Protein AF-A0A2G3AG98-F1 (afdb_monomer_lite)

InterPro domains:
  IPR032675 Leucine-rich repeat domain superfamily [G3DSA:3.80.10.10] (6-163)

Structure (mmCIF, N/CA/C/O backbone):
data_AF-A0A2G3AG98-F1
#
_entry.id   AF-A0A2G3AG98-F1
#
loop_
_atom_site.group_PDB
_atom_site.id
_atom_site.type_symbol
_atom_site.label_atom_id
_atom_site.label_alt_id
_atom_site.label_comp_id
_atom_site.label_asym_id
_atom_site.label_entity_id
_atom_site.label_seq_id
_atom_site.pdbx_PDB_ins_code
_atom_site.Cartn_x
_atom_site.Cartn_y
_atom_site.Cartn_z
_atom_site.occupancy
_atom_site.B_iso_or_equiv
_atom_site.auth_seq_id
_atom_site.auth_comp_id
_atom_site.auth_asym_id
_atom_site.auth_atom_id
_atom_site.pdbx_PDB_model_num
ATOM 1 N N . MET A 1 1 ? -3.856 -25.377 -18.780 1.00 29.83 1 MET A N 1
ATOM 2 C CA . MET A 1 1 ? -4.226 -26.352 -17.735 1.00 29.83 1 MET A CA 1
ATOM 3 C C . MET A 1 1 ? -4.795 -25.561 -16.568 1.00 29.83 1 MET A C 1
ATOM 5 O O . MET A 1 1 ? -4.097 -24.729 -16.005 1.00 29.83 1 MET A O 1
ATOM 9 N N . SER A 1 2 ? -6.103 -25.674 -16.370 1.00 38.97 2 SER A N 1
ATOM 10 C CA . SER A 1 2 ? -6.946 -24.799 -15.553 1.00 38.97 2 SER A CA 1
ATOM 11 C C . SER A 1 2 ? -6.927 -25.165 -14.071 1.00 38.97 2 SER A C 1
ATOM 13 O O . SER A 1 2 ? -7.150 -26.322 -13.735 1.00 38.97 2 SER A O 1
ATOM 15 N N . LEU A 1 3 ? -6.819 -24.158 -13.205 1.00 32.59 3 LEU A N 1
ATOM 16 C CA . LEU A 1 3 ? -7.554 -24.120 -11.941 1.00 32.59 3 LEU A CA 1
ATOM 17 C C . LEU A 1 3 ? -7.987 -22.675 -11.703 1.00 32.59 3 LEU A C 1
ATOM 19 O O . LEU A 1 3 ? -7.304 -21.858 -11.094 1.00 32.59 3 LEU A O 1
ATOM 23 N N . PHE A 1 4 ? -9.139 -22.373 -12.292 1.00 43.50 4 PHE A N 1
ATOM 24 C CA . PHE A 1 4 ? -9.958 -21.228 -11.951 1.00 43.50 4 PHE A CA 1
ATOM 25 C C . PHE A 1 4 ? -10.467 -21.465 -10.533 1.00 43.50 4 PHE A C 1
ATOM 27 O O . PHE A 1 4 ? -11.282 -22.362 -10.319 1.00 43.50 4 PHE A O 1
ATOM 34 N N . VAL A 1 5 ? -9.952 -20.723 -9.554 1.00 48.38 5 VAL A N 1
ATOM 35 C CA . VAL A 1 5 ? -10.459 -20.845 -8.188 1.00 48.38 5 VAL A CA 1
ATOM 36 C C . VAL A 1 5 ? -10.683 -19.519 -7.444 1.00 48.38 5 VAL A C 1
ATOM 38 O O . VAL A 1 5 ? -10.276 -19.399 -6.292 1.00 48.38 5 VAL A O 1
ATOM 41 N N . PRO A 1 6 ? -11.391 -18.525 -8.013 1.00 52.50 6 PRO A N 1
ATOM 42 C CA . PRO A 1 6 ? -11.944 -17.436 -7.204 1.00 52.50 6 PRO A CA 1
ATOM 43 C C . PRO A 1 6 ? -12.795 -17.905 -5.996 1.00 52.50 6 PRO A C 1
ATOM 45 O O . PRO A 1 6 ? -12.617 -17.343 -4.914 1.00 52.50 6 PRO A O 1
ATOM 48 N N . PRO A 1 7 ? -13.652 -18.954 -6.092 1.00 55.56 7 PRO A N 1
ATOM 49 C CA . PRO A 1 7 ? -14.553 -19.308 -4.992 1.00 55.56 7 PRO A CA 1
ATOM 50 C C . PRO A 1 7 ? -13.861 -19.879 -3.754 1.00 55.56 7 PRO A C 1
ATOM 52 O O . PRO A 1 7 ? -14.390 -19.750 -2.659 1.00 55.56 7 PRO A O 1
ATOM 55 N N . ILE A 1 8 ? -12.704 -20.540 -3.886 1.00 61.00 8 ILE A N 1
ATOM 56 C CA . ILE A 1 8 ? -12.062 -21.178 -2.722 1.00 61.00 8 ILE A CA 1
ATOM 57 C C . ILE A 1 8 ? -11.430 -20.130 -1.810 1.00 61.00 8 ILE A C 1
ATOM 59 O O . ILE A 1 8 ? -11.489 -20.304 -0.598 1.00 61.00 8 ILE A O 1
ATOM 63 N N . TYR A 1 9 ? -10.896 -19.029 -2.348 1.00 63.34 9 TYR A N 1
ATOM 64 C CA . TYR A 1 9 ? -10.283 -17.981 -1.525 1.00 63.34 9 TYR A CA 1
ATOM 65 C C . TYR A 1 9 ? -11.318 -17.122 -0.802 1.00 63.34 9 TYR A C 1
ATOM 67 O O . TYR A 1 9 ? -11.152 -16.875 0.391 1.00 63.34 9 TYR A O 1
ATOM 75 N N . SER A 1 10 ? -12.410 -16.737 -1.470 1.00 63.94 10 SER A N 1
ATOM 76 C CA . SER A 1 10 ? -13.523 -16.059 -0.791 1.00 63.94 10 SER A CA 1
ATOM 77 C C . SER A 1 10 ? -14.125 -16.949 0.302 1.00 63.94 10 SER A C 1
ATOM 79 O O . SER A 1 10 ? -14.395 -16.481 1.406 1.00 63.94 10 SER A O 1
ATOM 81 N N . ASN A 1 11 ? -14.226 -18.259 0.052 1.00 65.25 11 ASN A N 1
ATOM 82 C CA . ASN A 1 11 ? -14.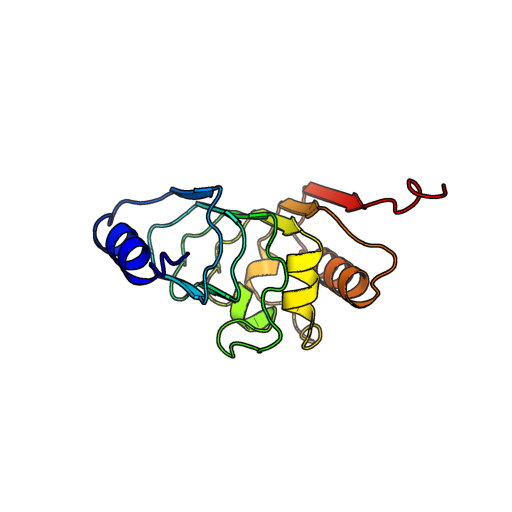661 -19.236 1.048 1.00 65.25 11 ASN A CA 1
ATOM 83 C C . ASN A 1 11 ? -13.665 -19.353 2.222 1.00 65.25 11 ASN A C 1
ATOM 85 O O . ASN A 1 11 ? -14.086 -19.422 3.372 1.00 65.25 11 ASN A O 1
ATOM 89 N N . LEU A 1 12 ? -12.354 -19.309 1.958 1.00 68.25 12 LEU A N 1
ATOM 90 C CA . LEU A 1 12 ? -11.294 -19.354 2.977 1.00 68.25 12 LEU A CA 1
ATOM 91 C C . LEU A 1 12 ? -11.349 -18.149 3.920 1.00 68.25 12 LEU A C 1
ATOM 93 O O . LEU A 1 12 ? -11.256 -18.322 5.133 1.00 68.25 12 LEU A O 1
ATOM 97 N N . ILE A 1 13 ? -11.542 -16.954 3.363 1.00 71.44 13 ILE A N 1
ATOM 98 C CA . ILE A 1 13 ? -11.690 -15.708 4.122 1.00 71.44 13 ILE A CA 1
ATOM 99 C C . ILE A 1 13 ? -12.995 -15.748 4.931 1.00 71.44 13 ILE A C 1
ATOM 101 O O . ILE A 1 13 ? -12.970 -15.615 6.151 1.00 71.44 13 ILE A O 1
ATOM 105 N N . SER A 1 14 ? -14.126 -16.054 4.284 1.00 71.19 14 SER A N 1
ATOM 106 C CA . SER A 1 14 ? -15.444 -16.061 4.942 1.00 71.19 14 SER A CA 1
ATOM 107 C C . SER A 1 14 ? -15.565 -17.06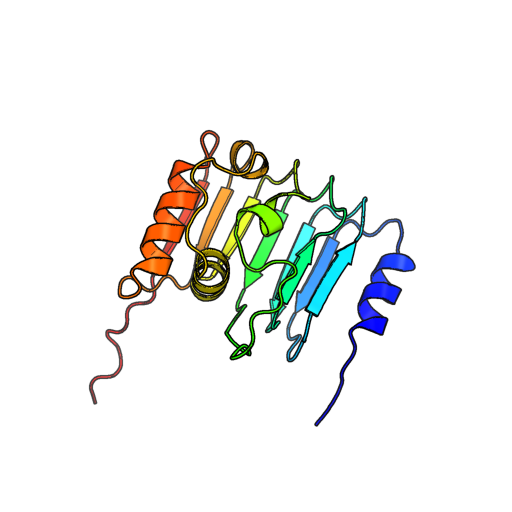6 6.097 1.00 71.19 14 SER A C 1
ATOM 109 O O . SER A 1 14 ? -16.304 -16.830 7.049 1.00 71.19 14 SER A O 1
ATOM 111 N N . LYS A 1 15 ? -14.824 -18.181 6.044 1.00 79.94 15 LYS A N 1
ATOM 112 C CA . LYS A 1 15 ? -14.812 -19.214 7.093 1.00 79.94 15 LYS A CA 1
ATOM 113 C C . LYS A 1 15 ? -13.790 -18.961 8.198 1.00 79.94 15 LYS A C 1
ATOM 115 O O . LYS A 1 15 ? -13.741 -19.730 9.156 1.00 79.94 15 LYS A O 1
ATOM 120 N N . SER A 1 16 ? -12.994 -17.902 8.083 1.00 85.12 16 SER A N 1
ATOM 121 C CA . SER A 1 16 ? -11.903 -17.592 9.006 1.00 85.12 16 SER A CA 1
ATOM 122 C C . SER A 1 16 ? -12.104 -16.205 9.628 1.00 85.12 16 SER A C 1
ATOM 124 O O . SER A 1 16 ? -11.299 -15.313 9.387 1.00 85.12 16 SER A O 1
ATOM 126 N N . PRO A 1 17 ? -13.137 -15.988 10.466 1.00 83.94 17 PRO A N 1
ATOM 127 C CA . PRO A 1 17 ? -13.499 -14.650 10.949 1.00 83.94 17 PRO A CA 1
ATOM 128 C C . PRO A 1 17 ? -12.424 -13.970 11.812 1.00 83.94 17 PRO A C 1
ATOM 130 O O . PRO A 1 17 ? -12.525 -12.780 12.077 1.00 83.94 17 PRO A O 1
ATOM 133 N N . LEU A 1 18 ? -11.401 -14.700 12.264 1.00 89.81 18 LEU A N 1
ATOM 134 C CA . LEU A 1 18 ? -10.278 -14.176 13.052 1.00 89.81 18 LEU A CA 1
ATOM 135 C C . LEU A 1 18 ? -9.003 -13.966 12.212 1.00 89.81 18 LEU A C 1
ATOM 137 O O . LEU A 1 18 ? -7.918 -13.782 12.766 1.00 89.81 18 LEU A O 1
ATOM 141 N N . LEU A 1 19 ? -9.092 -14.056 10.882 1.00 92.00 19 LEU A N 1
ATOM 142 C CA . LEU A 1 19 ? -7.934 -13.984 9.999 1.00 92.00 19 LEU A CA 1
ATOM 143 C C . LEU A 1 19 ? -7.361 -12.562 9.944 1.00 92.00 19 LEU A C 1
ATOM 145 O O . LEU A 1 19 ? -7.859 -11.685 9.252 1.00 92.00 19 LEU A O 1
ATOM 149 N N . GLU A 1 20 ? -6.239 -12.336 10.623 1.00 95.88 20 GLU A N 1
ATOM 150 C CA . GLU A 1 20 ? -5.571 -11.027 10.586 1.00 95.88 20 GLU A CA 1
ATOM 151 C C . GLU A 1 20 ? -4.497 -10.919 9.493 1.00 95.88 20 GLU A C 1
ATOM 153 O O . GLU A 1 20 ? -4.040 -9.819 9.168 1.00 95.88 20 GLU A O 1
ATOM 158 N N . ARG A 1 21 ? -4.034 -12.051 8.948 1.00 95.38 21 ARG A N 1
ATOM 159 C CA . ARG A 1 21 ? -2.907 -12.120 8.005 1.00 95.38 21 ARG A CA 1
ATOM 160 C C . ARG A 1 21 ? -3.204 -13.082 6.868 1.00 95.38 21 ARG A C 1
ATOM 162 O O . ARG A 1 21 ? -3.329 -14.278 7.103 1.00 95.38 21 ARG A O 1
ATOM 169 N N . LEU A 1 22 ? -3.194 -12.574 5.640 1.00 91.62 22 LEU A N 1
ATOM 170 C CA . LEU A 1 22 ? -3.327 -13.375 4.429 1.00 91.62 22 LEU A CA 1
ATOM 171 C C . LEU A 1 22 ? -2.085 -13.198 3.558 1.00 91.62 22 LEU A C 1
ATOM 173 O O . LEU A 1 22 ? -1.742 -12.084 3.163 1.00 91.62 22 LEU A O 1
ATOM 177 N N . ARG A 1 23 ? -1.416 -14.313 3.253 1.00 90.88 23 ARG A N 1
ATOM 178 C CA . ARG A 1 23 ? -0.290 -14.359 2.319 1.00 90.88 23 ARG A CA 1
ATOM 179 C C . ARG A 1 23 ? -0.591 -15.348 1.209 1.00 90.88 23 ARG A C 1
ATOM 181 O O . ARG A 1 23 ? -0.789 -16.530 1.472 1.00 90.88 23 ARG A O 1
ATOM 188 N N . LEU A 1 24 ? -0.577 -14.867 -0.022 1.00 86.50 24 LEU A N 1
ATOM 189 C CA . LEU A 1 24 ? -0.772 -15.662 -1.224 1.00 86.50 24 LEU A CA 1
ATOM 190 C C . LEU A 1 24 ? 0.545 -15.679 -1.993 1.00 86.50 24 LEU A C 1
ATOM 192 O O . LEU A 1 24 ? 0.999 -14.644 -2.475 1.00 86.50 24 LEU A O 1
ATOM 196 N N . ARG A 1 25 ? 1.192 -16.843 -2.073 1.00 86.19 25 ARG A N 1
ATOM 197 C CA . ARG A 1 25 ? 2.499 -17.008 -2.723 1.00 86.19 25 ARG A CA 1
ATOM 198 C C . ARG A 1 25 ? 2.433 -18.080 -3.798 1.00 86.19 25 ARG A C 1
ATOM 200 O O . ARG A 1 25 ? 1.809 -19.116 -3.597 1.00 86.19 25 ARG A O 1
ATOM 207 N N . GLY A 1 26 ? 3.079 -17.822 -4.934 1.00 76.56 26 GLY A N 1
ATOM 208 C CA . GLY A 1 26 ? 3.089 -18.743 -6.077 1.00 76.56 26 GLY A CA 1
ATOM 209 C C . GLY A 1 26 ? 1.735 -18.855 -6.781 1.00 76.56 26 GLY A C 1
ATOM 210 O O . GLY A 1 26 ? 1.545 -19.720 -7.633 1.00 76.56 26 GLY A O 1
ATOM 211 N N . CYS A 1 27 ? 0.784 -17.989 -6.438 1.00 73.69 27 CYS A N 1
ATOM 212 C CA . CYS A 1 27 ? -0.542 -18.015 -7.020 1.00 73.69 27 CYS A CA 1
ATOM 213 C C . CYS A 1 27 ? -0.516 -17.325 -8.393 1.00 73.69 27 CYS A C 1
ATOM 215 O O . CYS A 1 27 ? -0.116 -16.166 -8.518 1.00 73.69 27 CYS A O 1
ATOM 217 N N . THR A 1 28 ? -0.908 -18.041 -9.443 1.00 70.00 28 THR A N 1
ATOM 218 C CA . THR A 1 28 ? -0.891 -17.539 -10.824 1.00 70.00 28 THR A CA 1
ATOM 219 C C . THR A 1 28 ? -2.273 -17.672 -11.454 1.00 70.00 28 THR A C 1
ATOM 221 O O . THR A 1 28 ? -3.037 -18.559 -11.083 1.00 70.00 28 THR A O 1
ATOM 224 N N . ASN A 1 29 ? -2.576 -16.802 -12.424 1.00 67.31 29 ASN A N 1
ATOM 225 C CA . ASN A 1 29 ? -3.802 -16.825 -13.234 1.00 67.31 29 ASN A CA 1
ATOM 226 C C . ASN A 1 29 ? -5.099 -16.450 -12.495 1.00 67.31 29 ASN A C 1
ATOM 228 O O . ASN A 1 29 ? -6.153 -17.022 -12.767 1.00 67.31 29 ASN A O 1
ATOM 232 N N . PHE A 1 30 ? -5.053 -15.469 -11.589 1.00 66.50 30 PHE A N 1
ATOM 233 C CA . PHE A 1 30 ? -6.291 -14.881 -11.077 1.00 66.50 30 PHE A CA 1
ATOM 234 C C . PHE A 1 30 ? -6.903 -13.914 -12.083 1.00 66.50 30 PHE A C 1
ATOM 236 O O . PHE A 1 30 ? -6.225 -13.000 -12.555 1.00 66.50 30 PHE A O 1
ATOM 243 N N . ASP A 1 31 ? -8.199 -14.074 -12.348 1.00 68.88 31 ASP A N 1
ATOM 244 C CA . ASP A 1 31 ? -8.960 -13.084 -13.108 1.00 68.88 31 ASP A CA 1
ATOM 245 C C . ASP A 1 31 ? -9.330 -11.875 -12.250 1.00 68.88 31 ASP A C 1
ATOM 247 O O . ASP A 1 31 ? -9.198 -10.725 -12.660 1.00 68.88 31 ASP A O 1
ATOM 251 N N . THR A 1 32 ? -9.770 -12.104 -11.020 1.00 72.56 32 THR A N 1
ATOM 252 C CA . THR A 1 32 ? -10.017 -11.029 -10.065 1.00 72.56 32 THR A CA 1
ATOM 253 C C . THR A 1 32 ? -9.834 -11.575 -8.661 1.00 72.56 32 THR A C 1
ATOM 255 O O . THR A 1 32 ? -10.358 -12.639 -8.333 1.00 72.56 32 THR A O 1
ATOM 258 N N . LEU A 1 33 ? -9.068 -10.858 -7.843 1.00 77.69 33 LEU A N 1
ATOM 259 C CA . LEU A 1 33 ? -8.903 -11.134 -6.425 1.00 77.69 33 LEU A CA 1
ATOM 260 C C . LEU A 1 33 ? -9.638 -10.059 -5.628 1.00 77.69 33 LEU A C 1
ATOM 262 O O . LEU A 1 33 ? -9.200 -8.910 -5.578 1.00 77.69 33 LEU A O 1
ATOM 266 N N . GLU A 1 34 ? -10.754 -10.439 -5.017 1.00 80.38 34 GLU A N 1
ATOM 267 C CA . GLU A 1 34 ? -11.527 -9.558 -4.148 1.00 80.38 34 GLU A CA 1
ATOM 268 C C . GLU A 1 34 ? -11.262 -9.907 -2.685 1.00 80.38 34 GLU A C 1
ATOM 270 O O . GLU A 1 34 ? -11.405 -11.062 -2.283 1.00 80.38 34 GLU A O 1
ATOM 275 N N . ILE A 1 35 ? -10.870 -8.908 -1.896 1.00 83.25 35 ILE A N 1
ATOM 276 C CA . ILE A 1 35 ? -10.634 -9.041 -0.461 1.00 83.25 35 ILE A CA 1
ATOM 277 C C . ILE A 1 35 ? -11.729 -8.277 0.284 1.00 83.25 35 ILE A C 1
ATOM 279 O O . ILE A 1 35 ? -11.848 -7.055 0.158 1.00 83.25 35 ILE A O 1
ATOM 283 N N . ASP A 1 36 ? -12.520 -9.013 1.056 1.00 86.19 36 ASP A N 1
ATOM 284 C CA . ASP A 1 36 ? -13.626 -8.518 1.875 1.00 86.19 36 ASP A CA 1
ATOM 285 C C . ASP A 1 36 ? -13.501 -9.147 3.268 1.00 86.19 36 ASP A C 1
ATOM 287 O O . ASP A 1 36 ? -13.956 -10.265 3.504 1.00 86.19 36 ASP A O 1
ATOM 291 N N . ASP A 1 37 ? -12.747 -8.481 4.144 1.00 86.88 37 ASP A N 1
ATOM 292 C CA . ASP A 1 37 ? -12.438 -8.969 5.487 1.00 86.88 37 ASP A CA 1
ATOM 293 C C . ASP 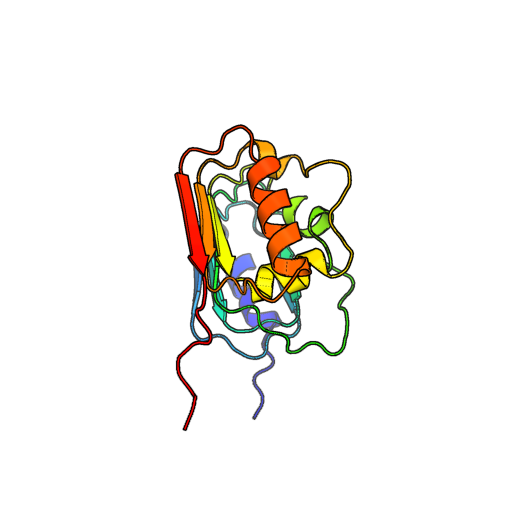A 1 37 ? -12.145 -7.790 6.420 1.00 86.88 37 ASP A C 1
ATOM 295 O O . ASP A 1 37 ? -11.134 -7.088 6.296 1.00 86.88 37 ASP A O 1
ATOM 299 N N . VAL A 1 38 ? -13.039 -7.594 7.388 1.00 89.81 38 VAL A N 1
ATOM 300 C CA . VAL A 1 38 ? -12.965 -6.487 8.345 1.00 89.81 38 VAL A CA 1
ATOM 301 C C . VAL A 1 38 ? -11.828 -6.617 9.355 1.00 89.81 38 VAL A C 1
ATOM 303 O O . VAL A 1 38 ? -11.396 -5.603 9.903 1.00 89.81 38 VAL A O 1
ATOM 306 N N . ASN A 1 39 ? -11.330 -7.831 9.592 1.00 92.69 39 ASN A N 1
ATOM 307 C CA . ASN A 1 39 ? -10.312 -8.131 10.596 1.00 92.69 39 ASN A CA 1
ATOM 308 C C . ASN A 1 39 ? -8.909 -8.249 9.995 1.00 92.69 39 ASN A C 1
ATOM 310 O O . ASN A 1 39 ? -7.919 -8.244 10.736 1.00 92.69 39 ASN A O 1
ATOM 314 N N . LEU A 1 40 ? -8.801 -8.298 8.665 1.00 93.94 40 LEU A N 1
ATOM 315 C CA . LEU A 1 40 ? -7.527 -8.414 7.976 1.00 93.94 40 LEU A CA 1
ATOM 316 C C . LEU A 1 40 ? -6.645 -7.182 8.218 1.00 93.94 40 LEU A C 1
ATOM 318 O O . LEU A 1 40 ? -6.989 -6.053 7.871 1.00 93.94 40 LEU A O 1
ATOM 322 N N . LYS A 1 41 ? -5.458 -7.415 8.783 1.00 96.88 41 LYS A N 1
ATOM 323 C CA . LYS A 1 41 ? -4.458 -6.384 9.103 1.00 96.88 41 LYS A CA 1
ATOM 324 C C . LYS A 1 41 ? -3.269 -6.394 8.150 1.00 96.88 41 LYS A C 1
ATOM 326 O O . LYS A 1 41 ? -2.630 -5.355 7.972 1.00 96.88 41 LYS A O 1
ATOM 331 N N . TYR A 1 42 ? -2.960 -7.543 7.549 1.00 97.19 42 TYR A N 1
ATOM 332 C CA . TYR A 1 42 ? -1.809 -7.712 6.665 1.00 97.19 42 TYR A CA 1
ATOM 333 C C . TYR A 1 42 ? -2.188 -8.538 5.441 1.00 97.19 42 TYR A C 1
ATOM 335 O O . TYR A 1 42 ? -2.658 -9.670 5.572 1.00 97.19 42 TYR A O 1
ATOM 343 N N . PHE A 1 43 ? -1.910 -7.990 4.264 1.00 93.75 43 PHE A N 1
ATOM 344 C CA . PHE A 1 43 ? -2.114 -8.664 2.994 1.00 93.75 43 PHE A CA 1
ATOM 345 C C . PHE A 1 43 ? -0.818 -8.703 2.186 1.00 93.75 43 PHE A C 1
ATOM 347 O O . PHE A 1 43 ? -0.151 -7.683 1.999 1.00 93.75 43 PHE A O 1
ATOM 354 N N . GLU A 1 44 ? -0.479 -9.887 1.688 1.00 92.56 44 GLU A N 1
ATOM 355 C CA . GLU A 1 44 ? 0.671 -10.113 0.822 1.00 92.56 44 GLU A CA 1
ATOM 356 C C . GLU A 1 44 ? 0.257 -10.959 -0.380 1.00 92.56 44 GLU A C 1
ATOM 358 O O . GLU A 1 44 ? -0.288 -12.054 -0.223 1.00 92.56 44 GLU A O 1
ATOM 363 N N . LEU A 1 45 ? 0.577 -10.475 -1.577 1.00 87.62 45 LEU A N 1
ATOM 364 C CA . LEU A 1 45 ? 0.465 -11.226 -2.816 1.00 87.62 45 LEU A CA 1
ATOM 365 C C . LEU A 1 45 ? 1.828 -11.277 -3.509 1.00 87.62 45 LEU A C 1
ATOM 367 O O . LEU A 1 45 ? 2.361 -10.254 -3.928 1.00 87.62 45 LEU A O 1
ATOM 371 N N . HIS A 1 46 ? 2.356 -12.489 -3.657 1.00 85.44 46 HIS A N 1
ATOM 372 C CA . HIS A 1 46 ? 3.421 -12.843 -4.592 1.00 85.44 46 HIS A CA 1
ATOM 373 C C . HIS A 1 46 ? 2.809 -13.715 -5.685 1.00 85.44 46 HIS A C 1
ATOM 375 O O . HIS A 1 46 ? 2.704 -14.940 -5.539 1.00 85.44 46 HIS A O 1
ATOM 381 N N . GLY A 1 47 ? 2.367 -13.089 -6.767 1.00 79.50 47 GLY A N 1
ATOM 382 C CA . GLY A 1 47 ? 1.601 -13.787 -7.786 1.00 79.50 47 GLY A CA 1
ATOM 383 C C . GLY A 1 47 ? 1.020 -12.859 -8.837 1.00 79.50 47 GLY A C 1
ATOM 384 O O . GLY A 1 47 ? 1.051 -11.643 -8.685 1.00 79.50 47 GLY A O 1
ATOM 385 N N . LYS A 1 48 ? 0.458 -13.451 -9.895 1.00 73.44 48 LYS A N 1
ATOM 386 C CA . LYS A 1 48 ? -0.148 -12.711 -11.009 1.00 73.44 48 LYS A CA 1
ATOM 387 C C . LYS A 1 48 ? -1.666 -12.705 -10.879 1.00 73.44 48 LYS A C 1
ATOM 389 O O . LYS A 1 48 ? -2.289 -13.769 -10.886 1.00 73.44 48 LYS A O 1
ATOM 394 N N . SER A 1 49 ? -2.241 -11.508 -10.825 1.00 71.94 49 SER A N 1
ATOM 395 C CA . SER A 1 49 ? -3.679 -11.281 -10.950 1.00 71.94 49 SER A CA 1
ATOM 396 C C . SER A 1 49 ? -3.947 -10.254 -12.035 1.00 71.94 49 SER A C 1
ATOM 398 O O . SER A 1 49 ? -3.199 -9.287 -12.165 1.00 71.94 49 SER A O 1
ATOM 400 N N . LYS A 1 50 ? -5.026 -10.456 -12.785 1.00 70.56 50 LYS A N 1
ATOM 401 C CA . LYS A 1 50 ? -5.577 -9.466 -13.704 1.00 70.56 50 LYS A CA 1
ATOM 402 C C . LYS A 1 50 ? -6.062 -8.238 -12.920 1.00 70.56 50 LYS A C 1
ATOM 404 O O . LYS A 1 50 ? -5.643 -7.128 -13.215 1.00 70.56 50 LYS A O 1
ATOM 409 N N . SER A 1 51 ? -6.859 -8.417 -11.865 1.00 72.12 51 SER A N 1
ATOM 410 C CA . SER A 1 51 ? -7.261 -7.310 -10.983 1.00 72.12 51 SER A CA 1
ATOM 411 C C . SER A 1 51 ? -7.273 -7.691 -9.506 1.00 72.12 51 SER A C 1
ATOM 413 O O . SER A 1 51 ? -7.472 -8.851 -9.145 1.00 72.12 51 SER A O 1
ATOM 415 N N . ILE A 1 52 ? -7.065 -6.702 -8.638 1.00 77.94 52 ILE A N 1
ATOM 416 C CA . ILE A 1 52 ? -7.140 -6.841 -7.179 1.00 77.94 52 ILE A CA 1
ATOM 417 C C . ILE A 1 52 ? -8.026 -5.717 -6.658 1.00 77.94 52 ILE A C 1
ATOM 419 O O . ILE A 1 52 ? -7.806 -4.565 -7.028 1.00 77.94 52 ILE A O 1
ATOM 423 N N . SER A 1 53 ? -9.000 -6.037 -5.812 1.00 77.75 53 SER A N 1
ATOM 424 C CA . SER A 1 53 ? -9.860 -5.046 -5.166 1.00 77.75 53 SER A CA 1
ATOM 425 C C . SER A 1 53 ? -10.060 -5.354 -3.693 1.00 77.75 53 SER A C 1
ATOM 427 O O . SER A 1 53 ? -10.366 -6.488 -3.328 1.00 77.75 53 SER A O 1
ATOM 429 N N . PHE A 1 54 ? -9.968 -4.324 -2.864 1.00 84.50 54 PHE A N 1
ATOM 430 C CA . PHE A 1 54 ? -10.336 -4.375 -1.454 1.00 84.50 54 PHE A CA 1
ATOM 431 C C . PHE A 1 54 ? -11.737 -3.779 -1.326 1.00 84.50 54 PHE A C 1
ATOM 433 O O . PHE A 1 54 ? -11.939 -2.668 -1.798 1.00 84.50 54 PHE A O 1
ATOM 440 N N . LYS A 1 55 ? -12.708 -4.511 -0.768 1.00 82.50 55 LYS A N 1
ATOM 441 C CA . LYS A 1 55 ? -14.113 -4.065 -0.655 1.00 82.50 55 LYS A CA 1
ATOM 442 C C . LYS A 1 55 ? -14.470 -3.545 0.730 1.00 82.50 55 LYS A C 1
ATOM 444 O O . LYS A 1 55 ? -15.254 -2.614 0.849 1.00 82.50 55 LYS A O 1
ATOM 449 N N . ASN A 1 56 ? -13.912 -4.145 1.775 1.00 84.44 56 ASN A N 1
ATOM 450 C CA . ASN A 1 56 ? -14.161 -3.743 3.154 1.00 84.44 56 ASN A CA 1
ATOM 451 C C . ASN A 1 56 ? -13.013 -4.237 4.033 1.00 84.44 56 ASN A C 1
ATOM 453 O O . ASN A 1 56 ? -13.064 -5.320 4.607 1.00 84.44 56 ASN A O 1
ATOM 457 N N . THR A 1 57 ? -11.938 -3.456 4.089 1.00 91.00 57 THR A N 1
ATOM 458 C CA . THR A 1 57 ? -10.728 -3.813 4.840 1.00 91.00 57 THR A CA 1
ATOM 459 C C . THR A 1 57 ? -10.269 -2.659 5.739 1.00 91.00 57 THR A C 1
ATOM 461 O O . THR A 1 57 ? -9.139 -2.177 5.616 1.00 91.00 57 THR A O 1
ATOM 464 N N . PRO A 1 58 ? -11.132 -2.165 6.649 1.00 92.88 58 PRO A N 1
ATOM 465 C CA . PRO A 1 58 ? -10.851 -0.991 7.472 1.00 92.88 58 PRO A CA 1
ATOM 466 C C . PRO A 1 58 ? -9.628 -1.163 8.377 1.00 92.88 58 PRO A C 1
ATOM 468 O O . PRO A 1 58 ? -8.987 -0.171 8.719 1.00 92.88 58 PRO A O 1
ATOM 471 N N . MET A 1 59 ? -9.289 -2.399 8.757 1.00 95.19 59 MET A N 1
ATOM 472 C CA . MET A 1 59 ? -8.165 -2.720 9.642 1.00 95.19 59 MET A CA 1
ATOM 473 C C . MET A 1 59 ? -6.849 -2.990 8.904 1.00 95.19 59 MET A C 1
ATOM 475 O O . MET A 1 59 ? -5.839 -3.253 9.561 1.00 95.19 59 MET A O 1
ATOM 479 N N . LEU A 1 60 ? -6.826 -2.909 7.570 1.00 96.00 60 LEU A N 1
ATOM 480 C CA . LEU A 1 60 ? -5.660 -3.275 6.773 1.00 96.00 60 LEU A CA 1
ATOM 481 C C . LEU A 1 60 ? -4.549 -2.233 6.928 1.00 96.00 60 LEU A C 1
ATOM 483 O O . LEU A 1 60 ? -4.670 -1.094 6.484 1.00 96.00 60 LEU A O 1
ATOM 487 N N . LYS A 1 61 ? -3.459 -2.639 7.589 1.00 97.88 61 LYS A N 1
ATOM 488 C CA . LYS A 1 61 ? -2.314 -1.780 7.930 1.00 97.88 61 LYS A CA 1
ATOM 489 C C . LYS A 1 61 ? -1.154 -1.933 6.963 1.00 97.88 61 LYS A C 1
ATOM 491 O O . LYS A 1 61 ? -0.390 -0.987 6.782 1.00 97.88 61 LYS A O 1
ATOM 496 N N . LYS A 1 62 ? -1.004 -3.117 6.368 1.00 97.94 62 LYS A N 1
ATOM 497 C CA . LYS A 1 62 ? 0.104 -3.437 5.471 1.00 97.94 62 LYS A CA 1
ATOM 498 C C . LYS A 1 62 ? -0.382 -4.146 4.223 1.00 97.94 62 LYS A C 1
ATOM 500 O O . LYS A 1 62 ? -1.042 -5.182 4.318 1.00 97.94 62 LYS A O 1
ATOM 505 N N . VAL A 1 63 ? 0.031 -3.618 3.077 1.00 95.31 63 VAL A N 1
ATOM 506 C CA . VAL A 1 63 ? -0.188 -4.220 1.764 1.00 95.31 63 VAL A CA 1
ATOM 507 C C . VAL A 1 63 ? 1.150 -4.434 1.080 1.00 95.31 63 VAL A C 1
ATOM 509 O O . VAL A 1 63 ? 2.003 -3.548 1.036 1.00 95.31 63 VAL A O 1
ATOM 512 N N . THR A 1 64 ? 1.350 -5.637 0.560 1.00 94.19 64 THR A N 1
ATOM 513 C CA . THR A 1 64 ? 2.568 -6.025 -0.143 1.00 94.19 64 THR A CA 1
ATOM 514 C C . THR A 1 64 ? 2.204 -6.739 -1.441 1.00 94.19 64 THR A C 1
ATOM 516 O O . THR A 1 64 ? 1.574 -7.793 -1.414 1.00 94.19 64 THR A O 1
ATOM 519 N N . LEU A 1 65 ? 2.573 -6.147 -2.577 1.00 89.50 65 LEU A N 1
ATOM 520 C CA . LEU A 1 65 ? 2.207 -6.598 -3.920 1.00 89.50 65 LEU A CA 1
ATOM 521 C C . LEU A 1 65 ? 3.458 -6.815 -4.775 1.00 89.50 65 LEU A C 1
ATOM 523 O O . LEU A 1 65 ? 3.963 -5.886 -5.408 1.00 89.50 65 LEU A O 1
ATOM 527 N N . TYR A 1 66 ? 3.925 -8.057 -4.845 1.00 78.56 66 TYR A N 1
ATOM 528 C CA . TYR A 1 66 ? 5.028 -8.449 -5.712 1.00 78.56 66 TYR A CA 1
ATOM 529 C C . TYR A 1 66 ? 4.506 -9.181 -6.953 1.00 78.56 66 TYR A C 1
ATOM 531 O O . TYR A 1 66 ? 3.897 -10.248 -6.870 1.00 78.56 66 TYR A O 1
ATOM 539 N N . SER A 1 67 ? 4.821 -8.616 -8.123 1.00 64.75 67 SER A N 1
ATOM 540 C CA . SER A 1 67 ? 4.534 -9.176 -9.452 1.00 64.75 67 SER A CA 1
ATOM 541 C C . SER A 1 67 ? 3.063 -9.164 -9.904 1.00 64.75 67 SER A C 1
ATOM 543 O O . SER A 1 67 ? 2.578 -10.130 -10.494 1.00 64.75 67 SER A O 1
ATOM 545 N N . VAL A 1 68 ? 2.370 -8.029 -9.758 1.00 59.00 68 VAL A N 1
ATOM 546 C CA . VAL A 1 68 ? 1.129 -7.777 -10.516 1.00 59.00 68 VAL A CA 1
ATOM 547 C C . VAL A 1 68 ? 1.518 -7.397 -11.952 1.00 59.00 68 VAL A C 1
ATOM 549 O O . VAL A 1 68 ? 1.667 -6.232 -12.294 1.00 59.00 68 VAL A O 1
ATOM 552 N N . GLY A 1 69 ? 1.822 -8.400 -12.777 1.00 52.03 69 GLY A N 1
ATOM 553 C CA . GLY A 1 69 ? 2.130 -8.219 -14.201 1.00 52.03 69 GLY A CA 1
ATOM 554 C C . GLY A 1 69 ? 0.872 -8.255 -15.077 1.00 52.03 69 GLY A C 1
ATOM 555 O O . GLY A 1 69 ? -0.132 -8.847 -14.672 1.00 52.03 69 GLY A O 1
ATOM 556 N N . PRO A 1 70 ? 0.911 -7.688 -16.297 1.00 45.59 70 PRO A N 1
ATOM 557 C CA . PRO A 1 70 ? -0.247 -7.648 -17.171 1.00 45.59 70 PRO A CA 1
ATOM 558 C C . PRO A 1 70 ? -0.546 -9.065 -17.670 1.00 45.59 70 PRO A C 1
ATOM 560 O O . PRO A 1 70 ? 0.138 -9.603 -18.533 1.00 45.59 70 PRO A O 1
ATOM 563 N N . LEU A 1 71 ? -1.605 -9.670 -17.145 1.00 46.78 71 LEU A N 1
ATOM 564 C CA . LEU A 1 71 ? -2.401 -10.635 -17.911 1.00 46.78 71 LEU A CA 1
ATOM 565 C C . LEU A 1 71 ? -3.556 -9.926 -18.640 1.00 46.78 71 LEU A C 1
ATOM 567 O O . LEU A 1 71 ? -4.510 -10.573 -19.064 1.00 46.78 71 LEU A O 1
ATOM 571 N N . LEU A 1 72 ? -3.492 -8.595 -18.766 1.00 42.44 72 LEU A N 1
ATOM 572 C CA . LEU A 1 72 ? -4.607 -7.769 -19.200 1.00 42.44 72 LEU A CA 1
ATOM 573 C C . LEU A 1 72 ? -4.334 -6.994 -20.482 1.00 42.44 72 LEU A C 1
ATOM 575 O O . LEU A 1 72 ? -3.812 -5.881 -20.470 1.00 42.44 72 LEU A O 1
ATOM 579 N N . THR A 1 73 ? -4.839 -7.556 -21.572 1.00 44.62 73 THR A N 1
ATOM 580 C CA . THR A 1 73 ? -5.417 -6.800 -22.684 1.00 44.62 73 THR A CA 1
ATOM 581 C C . THR A 1 73 ? -6.791 -6.207 -22.342 1.00 44.62 73 THR A C 1
ATOM 583 O O . THR A 1 73 ? -7.302 -5.435 -23.145 1.00 44.62 73 THR A O 1
ATOM 586 N N . ASP A 1 74 ? -7.373 -6.492 -21.165 1.00 42.34 74 ASP A N 1
ATOM 587 C CA . ASP A 1 74 ? -8.763 -6.117 -20.863 1.00 42.34 74 ASP A CA 1
ATOM 588 C C . ASP A 1 74 ? -8.921 -5.388 -19.506 1.00 42.34 74 ASP A C 1
ATOM 590 O O . ASP A 1 74 ? -8.621 -5.950 -18.451 1.00 42.34 74 ASP A O 1
ATOM 594 N N . PRO A 1 75 ? -9.331 -4.110 -19.469 1.00 44.75 75 PRO A N 1
ATOM 595 C CA . PRO A 1 75 ? -9.474 -3.369 -18.222 1.00 44.75 75 PRO A CA 1
ATOM 596 C C . PRO A 1 75 ? -10.697 -3.853 -17.429 1.00 44.75 75 PRO A C 1
ATOM 598 O O . PRO A 1 75 ? -11.820 -3.421 -17.676 1.00 44.75 75 PRO A O 1
ATOM 601 N N . SER A 1 76 ? -10.479 -4.674 -16.400 1.00 45.69 76 SER A N 1
ATOM 602 C CA . SER A 1 76 ? -11.501 -4.893 -15.368 1.00 45.69 76 SER A CA 1
ATOM 603 C C . SER A 1 76 ? -11.841 -3.551 -14.675 1.00 45.69 76 SER A C 1
ATOM 605 O O . SER A 1 76 ? -10.937 -2.866 -14.182 1.00 45.69 76 SER A O 1
ATOM 607 N N . PRO A 1 77 ? -13.122 -3.132 -14.616 1.00 48.62 77 PRO A N 1
ATOM 608 C CA . PRO A 1 77 ? -13.538 -1.792 -14.171 1.00 48.62 77 PRO A CA 1
ATOM 609 C C . PRO A 1 77 ? -13.474 -1.555 -12.648 1.00 48.62 77 PRO A C 1
ATOM 611 O O . PRO A 1 77 ? -13.728 -0.436 -12.178 1.00 48.62 77 PRO A O 1
ATOM 614 N N . VAL A 1 78 ? -13.154 -2.585 -11.857 1.00 48.19 78 VAL A N 1
ATOM 615 C CA . VAL A 1 78 ? -13.435 -2.602 -10.410 1.00 48.19 78 VAL A CA 1
ATOM 616 C C . VAL A 1 78 ? -12.327 -1.944 -9.567 1.00 48.19 78 VAL A C 1
ATOM 618 O O . VAL A 1 78 ? -12.648 -1.246 -8.613 1.00 48.19 78 VAL A O 1
ATOM 621 N N . CYS A 1 79 ? -11.052 -2.009 -9.976 1.00 53.22 79 CYS A N 1
ATOM 622 C CA . CYS A 1 79 ? -9.918 -1.336 -9.303 1.00 53.22 79 CYS A CA 1
ATOM 623 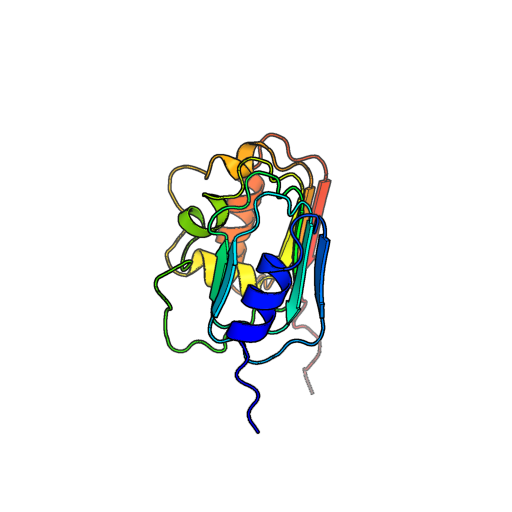C C . CYS A 1 79 ? -8.855 -0.856 -10.306 1.00 53.22 79 CYS A C 1
ATOM 625 O O . CYS A 1 79 ? -7.667 -1.136 -10.184 1.00 53.22 79 CYS A O 1
ATOM 627 N N . SER A 1 80 ? -9.293 -0.155 -11.350 1.00 64.00 80 SER A N 1
ATOM 628 C CA . SER A 1 80 ? -8.420 0.293 -12.441 1.00 64.00 80 SER A CA 1
ATOM 629 C C . SER A 1 80 ? -7.721 1.639 -12.187 1.00 64.00 80 SER A C 1
ATOM 631 O O . SER A 1 80 ? -7.286 2.266 -13.149 1.00 64.00 80 SER A O 1
ATOM 633 N N . ASN A 1 81 ? -7.738 2.169 -10.957 1.00 76.50 81 ASN A N 1
ATOM 634 C CA . ASN A 1 81 ? -7.061 3.422 -10.610 1.00 76.50 81 ASN A CA 1
ATOM 635 C C . ASN A 1 81 ? -6.728 3.518 -9.111 1.00 76.50 81 ASN A C 1
ATOM 637 O O . ASN A 1 81 ? -7.296 2.802 -8.281 1.00 76.50 81 ASN A O 1
ATOM 641 N N . LEU A 1 82 ? -5.831 4.448 -8.780 1.00 84.56 82 LEU A N 1
ATOM 642 C CA . LEU A 1 82 ? -5.368 4.719 -7.417 1.00 84.56 82 LEU A CA 1
ATOM 643 C C . LEU A 1 82 ? -6.513 5.034 -6.439 1.00 84.56 82 LEU A C 1
ATOM 645 O O . LEU A 1 82 ? -6.529 4.495 -5.335 1.00 84.56 82 LEU A O 1
ATOM 649 N N . THR A 1 83 ? -7.495 5.855 -6.828 1.00 85.56 83 THR A N 1
ATOM 650 C CA . THR A 1 83 ? -8.599 6.251 -5.934 1.00 85.56 83 THR A CA 1
ATOM 651 C C . THR A 1 83 ? -9.385 5.045 -5.433 1.00 85.56 83 THR A C 1
ATOM 653 O O . THR A 1 83 ? -9.547 4.883 -4.226 1.00 85.56 83 THR A O 1
ATOM 656 N N . LYS A 1 84 ? -9.835 4.171 -6.343 1.00 82.75 84 LYS A N 1
ATOM 657 C CA . LYS A 1 84 ? -10.592 2.966 -5.974 1.00 82.75 84 LYS A CA 1
ATOM 658 C C . LYS A 1 84 ? -9.745 1.993 -5.166 1.00 82.75 84 LYS A C 1
ATOM 660 O O . LYS A 1 84 ? -10.254 1.383 -4.235 1.00 82.75 84 LYS A O 1
ATOM 665 N N . PHE A 1 85 ? -8.465 1.858 -5.517 1.00 86.06 85 PHE A N 1
ATOM 666 C CA . PHE A 1 85 ? -7.549 0.979 -4.801 1.00 86.06 85 PHE A CA 1
ATOM 667 C C . PHE A 1 85 ? -7.436 1.380 -3.326 1.00 86.06 85 PHE A C 1
ATOM 669 O O . PHE A 1 85 ? -7.614 0.533 -2.464 1.00 86.06 85 PHE A O 1
ATOM 676 N N . PHE A 1 86 ? -7.227 2.662 -3.019 1.00 88.94 86 PHE A N 1
ATOM 677 C CA . PHE A 1 86 ? -7.012 3.131 -1.644 1.00 88.94 86 PHE A CA 1
ATOM 678 C C . PHE A 1 86 ? -8.286 3.375 -0.819 1.00 88.94 86 PHE A C 1
ATOM 680 O O . PHE A 1 86 ? -8.192 3.504 0.402 1.00 88.94 86 PHE A O 1
ATOM 687 N N . TYR A 1 87 ? -9.464 3.438 -1.447 1.00 85.81 87 TYR A N 1
ATOM 688 C CA . TYR A 1 87 ? -10.713 3.856 -0.795 1.00 85.81 87 TYR A CA 1
ATOM 689 C C . TYR A 1 87 ? -11.078 3.025 0.450 1.00 85.81 87 TYR A C 1
ATOM 691 O O . TYR A 1 87 ? -11.501 3.578 1.461 1.00 85.81 87 TYR A O 1
ATOM 699 N N . TYR A 1 88 ? -10.858 1.708 0.416 1.00 83.44 88 TYR A N 1
ATOM 700 C CA . TYR A 1 88 ? -11.311 0.781 1.463 1.00 83.44 88 TYR A CA 1
ATOM 701 C C . TYR A 1 88 ? -10.242 0.425 2.513 1.00 83.44 88 TYR A C 1
ATOM 703 O O . TYR A 1 88 ? -10.400 -0.548 3.253 1.00 83.44 88 TYR A O 1
ATOM 711 N N . MET A 1 89 ? -9.151 1.197 2.591 1.00 90.62 89 MET A N 1
ATOM 712 C CA . MET A 1 89 ? -8.017 0.948 3.498 1.00 90.62 89 MET A CA 1
ATOM 713 C C . MET A 1 89 ? -7.612 2.200 4.304 1.00 90.62 89 MET A C 1
ATOM 715 O O . MET A 1 89 ? -6.465 2.644 4.229 1.00 90.62 89 MET A O 1
ATOM 719 N N . PRO A 1 90 ? -8.517 2.796 5.102 1.00 91.12 90 PRO A N 1
ATOM 720 C CA . PRO A 1 90 ? -8.230 4.026 5.852 1.00 91.12 90 PRO A CA 1
ATOM 721 C C . PRO A 1 90 ? -7.067 3.893 6.854 1.00 91.12 90 PRO A C 1
ATOM 723 O O . PRO A 1 90 ? -6.413 4.888 7.175 1.00 91.12 90 PRO A O 1
ATOM 726 N N . SER A 1 91 ? -6.787 2.674 7.327 1.00 95.06 91 SER A N 1
ATOM 727 C CA . SER A 1 91 ? -5.745 2.376 8.322 1.00 95.06 91 SER A CA 1
ATOM 728 C C . SER A 1 91 ? -4.386 2.001 7.720 1.00 95.06 91 SER A C 1
ATOM 730 O O . SER A 1 91 ? -3.523 1.513 8.453 1.00 95.06 91 SER A O 1
ATOM 732 N N . LEU A 1 92 ? -4.184 2.186 6.411 1.00 96.88 92 LEU A N 1
ATOM 733 C CA . LEU A 1 92 ? -2.952 1.778 5.738 1.00 96.88 92 LEU A CA 1
ATOM 734 C C . LEU A 1 92 ? -1.739 2.567 6.262 1.00 96.88 92 LEU A C 1
ATOM 736 O O . LEU A 1 92 ? -1.731 3.796 6.264 1.00 96.88 92 LEU A O 1
ATOM 740 N N . LEU A 1 93 ? -0.703 1.845 6.695 1.00 98.38 93 LEU A N 1
ATOM 741 C CA . LEU A 1 93 ? 0.546 2.399 7.234 1.00 98.38 93 LEU A CA 1
ATOM 742 C C . LEU A 1 93 ? 1.763 2.024 6.385 1.00 98.38 93 LEU A C 1
ATOM 744 O O . LEU A 1 93 ? 2.729 2.786 6.322 1.00 98.38 93 LEU A O 1
ATOM 748 N N . GLU A 1 94 ? 1.732 0.849 5.758 1.00 98.56 94 GLU A N 1
ATOM 749 C CA . GLU A 1 94 ? 2.845 0.300 4.989 1.00 98.56 94 GLU A CA 1
ATOM 750 C C . GLU A 1 94 ? 2.368 -0.187 3.621 1.00 98.56 94 GLU A C 1
ATOM 752 O O . GLU A 1 94 ? 1.483 -1.043 3.526 1.00 98.56 94 GLU A O 1
ATOM 757 N N . LEU A 1 95 ? 3.000 0.320 2.565 1.00 97.12 95 LEU A N 1
ATOM 758 C CA . LEU A 1 95 ? 2.771 -0.121 1.196 1.00 97.12 95 LEU A CA 1
ATOM 759 C C . LEU A 1 95 ? 4.087 -0.583 0.576 1.00 97.12 95 LEU A C 1
ATOM 761 O O . LEU A 1 95 ? 5.054 0.172 0.514 1.00 97.12 95 LEU A O 1
ATOM 765 N N . SER A 1 96 ? 4.105 -1.812 0.071 1.00 96.44 96 SER A N 1
ATOM 766 C CA . SER A 1 96 ? 5.173 -2.308 -0.793 1.00 96.44 96 SER A CA 1
ATOM 767 C C . SER A 1 96 ? 4.580 -2.787 -2.110 1.00 96.44 96 SER A C 1
ATOM 769 O O . SER A 1 96 ? 3.630 -3.571 -2.111 1.00 96.44 96 SER A O 1
ATOM 771 N N . GLN A 1 97 ? 5.103 -2.299 -3.231 1.00 91.94 97 GLN A N 1
ATOM 772 C CA . GLN A 1 97 ? 4.654 -2.718 -4.555 1.00 91.94 97 GLN A CA 1
ATOM 773 C C . GLN A 1 97 ? 5.765 -2.666 -5.607 1.00 91.94 97 GLN A C 1
ATOM 775 O O . GLN A 1 97 ? 6.789 -2.008 -5.426 1.00 91.94 97 GLN A O 1
ATOM 780 N N . GLY A 1 98 ? 5.553 -3.379 -6.713 1.00 89.06 98 GLY A N 1
ATOM 781 C CA . GLY A 1 98 ? 6.421 -3.344 -7.889 1.00 89.06 98 GLY A CA 1
ATOM 782 C C . GLY A 1 98 ? 6.026 -2.278 -8.918 1.00 89.06 98 GLY A C 1
ATOM 783 O O . GLY A 1 98 ? 4.872 -1.850 -8.964 1.00 89.06 98 GLY A O 1
ATOM 784 N N . GLY A 1 99 ? 6.957 -1.918 -9.804 1.00 88.06 99 GLY A N 1
ATOM 785 C CA . GLY A 1 99 ? 6.719 -0.979 -10.905 1.00 88.06 99 GLY A CA 1
ATOM 786 C C . GLY A 1 99 ? 5.573 -1.386 -11.841 1.00 88.06 99 GLY A C 1
ATOM 787 O O . GLY A 1 99 ? 4.809 -0.527 -12.262 1.00 88.06 99 GLY A O 1
ATOM 788 N N . SER A 1 100 ? 5.381 -2.683 -12.097 1.00 83.56 100 SER A N 1
ATOM 789 C CA . SER A 1 100 ? 4.265 -3.191 -12.913 1.00 83.56 100 SER A CA 1
ATOM 790 C C . SER A 1 100 ? 2.895 -3.010 -12.253 1.00 83.56 100 SER A C 1
ATOM 792 O O . SER A 1 100 ? 1.926 -2.649 -12.921 1.00 83.56 100 SER A O 1
ATOM 794 N N . THR A 1 101 ? 2.811 -3.190 -10.930 1.00 84.81 101 THR A N 1
ATOM 795 C CA . THR A 1 101 ? 1.603 -2.862 -10.159 1.00 84.81 101 THR A CA 1
ATOM 796 C C . THR A 1 101 ? 1.285 -1.376 -10.285 1.00 84.81 101 THR A C 1
ATOM 798 O O . THR A 1 101 ? 0.132 -0.997 -10.486 1.00 84.81 101 THR A O 1
ATOM 801 N N . LEU A 1 102 ? 2.314 -0.536 -10.182 1.00 88.00 102 LEU A N 1
ATOM 802 C CA . LEU A 1 102 ? 2.154 0.905 -10.243 1.00 88.00 102 LEU A CA 1
ATOM 803 C C . LEU A 1 102 ? 1.695 1.371 -11.625 1.00 88.00 102 LEU A C 1
ATOM 805 O O . LEU A 1 102 ? 0.725 2.113 -11.696 1.00 88.00 102 LEU A O 1
ATOM 809 N N . GLU A 1 103 ? 2.326 0.877 -12.692 1.00 86.06 103 GLU A N 1
ATOM 810 C CA . GLU A 1 103 ? 1.918 1.101 -14.087 1.00 86.06 103 GLU A CA 1
ATOM 811 C C . GLU A 1 103 ? 0.436 0.770 -14.297 1.00 86.06 103 GLU A C 1
ATOM 813 O O . GLU A 1 103 ? -0.330 1.563 -14.840 1.00 86.06 103 GLU A O 1
ATOM 818 N N . TYR A 1 104 ? -0.011 -0.381 -13.788 1.00 80.75 104 TYR A N 1
ATOM 819 C CA . TYR A 1 104 ? -1.417 -0.766 -13.862 1.00 80.75 104 TYR A CA 1
ATOM 820 C C . TYR A 1 104 ? -2.340 0.226 -13.132 1.00 80.75 104 TYR A C 1
ATOM 822 O O . TYR A 1 104 ? -3.384 0.609 -13.666 1.00 80.75 104 TYR A O 1
ATOM 830 N N . LEU A 1 105 ? -1.966 0.661 -11.925 1.00 83.44 105 LEU A N 1
ATOM 831 C CA . LEU A 1 105 ? -2.766 1.589 -11.119 1.00 83.44 105 LEU A CA 1
ATOM 832 C C . LEU A 1 105 ? -2.776 3.020 -11.675 1.00 83.44 105 LEU A C 1
ATOM 834 O O . LEU A 1 105 ? -3.743 3.747 -11.433 1.00 83.44 105 LEU A O 1
ATOM 838 N N . THR A 1 106 ? -1.738 3.424 -12.410 1.00 85.50 106 THR A N 1
ATOM 839 C CA . THR A 1 106 ? -1.615 4.759 -13.016 1.00 85.50 106 THR A CA 1
ATOM 840 C C . THR A 1 106 ? -2.019 4.818 -14.480 1.00 85.50 106 THR A C 1
ATOM 842 O O . THR A 1 106 ? -2.060 5.909 -15.043 1.00 85.50 106 THR A O 1
ATOM 845 N N . LYS A 1 107 ? -2.438 3.698 -15.079 1.00 83.06 107 LYS A N 1
ATOM 846 C CA . LYS A 1 107 ? -2.900 3.617 -16.475 1.00 83.06 107 LYS A CA 1
ATOM 847 C C . LYS A 1 107 ? -4.012 4.614 -16.838 1.00 83.06 107 LYS A C 1
ATOM 849 O O . LYS A 1 107 ? -4.196 4.952 -18.002 1.00 83.06 107 LYS A O 1
ATOM 854 N N . ARG A 1 108 ? -4.798 5.069 -15.855 1.00 83.56 108 ARG A N 1
ATOM 855 C CA . ARG A 1 108 ? -5.855 6.089 -16.028 1.00 83.56 108 ARG A CA 1
ATOM 856 C C . ARG A 1 108 ? -5.445 7.483 -15.534 1.00 83.56 108 ARG A C 1
ATOM 858 O O . ARG A 1 108 ? -6.310 8.327 -15.325 1.00 83.56 108 ARG A O 1
ATOM 865 N N . GLY A 1 109 ? -4.152 7.709 -15.334 1.00 86.94 109 GLY A N 1
ATOM 866 C CA . GLY A 1 109 ? -3.602 8.896 -14.695 1.00 86.94 109 GLY A CA 1
ATOM 867 C C . GLY A 1 109 ? -3.612 8.819 -13.168 1.00 86.94 109 GLY A C 1
ATOM 868 O O . GLY A 1 109 ? -4.097 7.862 -12.556 1.00 86.94 109 GLY A O 1
ATOM 869 N N . VAL A 1 110 ? -3.054 9.861 -12.555 1.00 90.12 110 VAL A N 1
ATOM 870 C CA . VAL A 1 110 ? -3.068 10.073 -11.104 1.00 90.12 110 VAL A CA 1
ATOM 871 C C . VAL A 1 110 ? -4.196 11.045 -10.735 1.00 90.12 110 VAL A C 1
ATOM 873 O O . VAL A 1 110 ? -4.457 11.975 -11.498 1.00 90.12 110 VAL A O 1
ATOM 876 N N . PRO A 1 111 ? -4.902 10.846 -9.609 1.00 90.06 111 PRO A N 1
ATOM 877 C CA . PRO A 1 111 ? -5.984 11.743 -9.221 1.00 90.06 111 PRO A CA 1
ATOM 878 C C . PRO A 1 111 ? -5.438 13.074 -8.690 1.00 90.06 111 PRO A C 1
ATOM 880 O O . PRO A 1 111 ? -4.424 13.087 -7.993 1.00 90.06 111 PRO A O 1
ATOM 883 N N . GLU A 1 112 ? -6.140 14.178 -8.973 1.00 89.38 112 GLU A N 1
ATOM 884 C CA . GLU A 1 112 ? -5.752 15.537 -8.550 1.00 89.38 112 GLU A CA 1
ATOM 885 C C . GLU A 1 112 ? -5.567 15.645 -7.031 1.00 89.38 112 GLU A C 1
ATOM 887 O O . GLU A 1 112 ? -4.597 16.229 -6.552 1.00 89.38 112 GLU A O 1
ATOM 892 N N . SER A 1 113 ? -6.476 15.032 -6.267 1.00 90.81 113 SER A N 1
ATOM 893 C CA . SER A 1 113 ? -6.401 14.957 -4.810 1.00 90.81 113 SER A CA 1
ATOM 894 C C . SER A 1 113 ? -5.929 13.571 -4.344 1.00 90.81 113 SER A C 1
ATOM 896 O O . SER A 1 113 ? -6.541 12.565 -4.730 1.00 90.81 113 SER A O 1
ATOM 898 N N . PRO A 1 114 ? -4.914 13.491 -3.465 1.00 91.94 114 PRO A N 1
ATOM 899 C CA . PRO A 1 114 ? -4.490 12.244 -2.836 1.00 91.94 114 PRO A CA 1
ATOM 900 C C . PRO A 1 114 ? -5.611 11.507 -2.091 1.00 91.94 114 PRO A C 1
ATOM 902 O O . PRO A 1 114 ? -6.310 12.123 -1.282 1.00 91.94 114 PRO A O 1
ATOM 905 N N . PRO A 1 115 ? -5.769 10.182 -2.285 1.00 92.00 115 PRO A N 1
ATOM 906 C CA . PRO A 1 115 ? -6.628 9.366 -1.437 1.00 92.00 115 PRO A CA 1
ATOM 907 C C . PRO A 1 115 ? -6.240 9.487 0.039 1.00 92.00 115 PRO A C 1
ATOM 909 O O . PRO A 1 115 ? -5.062 9.402 0.388 1.00 92.00 115 PRO A O 1
ATOM 912 N N . THR A 1 116 ? -7.231 9.603 0.926 1.00 91.75 116 THR A N 1
ATOM 913 C CA . THR A 1 116 ? -7.009 9.819 2.367 1.00 91.75 116 THR A CA 1
ATOM 914 C C . THR A 1 116 ? -6.122 8.753 3.008 1.00 91.75 116 THR A C 1
ATOM 916 O O . THR A 1 116 ? -5.347 9.079 3.905 1.00 91.75 116 THR A O 1
ATOM 919 N N . ALA A 1 117 ? -6.163 7.504 2.532 1.00 93.06 117 ALA A N 1
ATOM 920 C CA . ALA A 1 117 ? -5.301 6.431 3.033 1.00 93.06 117 ALA A CA 1
ATOM 921 C C . ALA A 1 117 ? -3.797 6.756 2.908 1.00 93.06 117 ALA A C 1
ATOM 923 O O . ALA A 1 117 ? -3.022 6.391 3.790 1.00 93.06 117 ALA A O 1
ATOM 924 N N . LEU A 1 118 ? -3.381 7.497 1.870 1.00 95.19 118 LEU A N 1
ATOM 925 C CA . LEU A 1 118 ? -1.977 7.884 1.674 1.00 95.19 118 LEU A CA 1
ATOM 926 C C . LEU A 1 118 ? -1.474 8.818 2.787 1.00 95.19 118 LEU A C 1
ATOM 928 O O . LEU A 1 118 ? -0.304 8.763 3.159 1.00 95.19 118 LEU A O 1
ATOM 932 N N . SER A 1 119 ? -2.367 9.600 3.406 1.00 94.38 119 SER A N 1
ATOM 933 C CA . SER A 1 119 ? -2.020 10.523 4.499 1.00 94.38 119 SER A CA 1
ATOM 934 C C . SER A 1 119 ? -1.514 9.834 5.776 1.00 94.38 119 SER A C 1
ATOM 936 O O . SER A 1 119 ? -0.941 10.493 6.647 1.00 94.38 119 SER A O 1
ATOM 938 N N . ASN A 1 120 ? -1.717 8.517 5.901 1.00 95.81 120 ASN A N 1
ATOM 939 C CA . ASN A 1 120 ? -1.321 7.719 7.060 1.00 95.81 120 ASN A CA 1
ATOM 940 C C . ASN A 1 120 ? -0.087 6.842 6.810 1.00 95.81 120 ASN A C 1
ATOM 942 O O . ASN A 1 120 ? 0.478 6.324 7.778 1.00 95.81 120 ASN A O 1
ATOM 946 N N . ILE A 1 121 ? 0.356 6.709 5.556 1.00 98.00 121 ILE A N 1
ATOM 947 C CA . ILE A 1 121 ? 1.493 5.861 5.196 1.00 98.00 121 ILE A CA 1
ATOM 948 C C . ILE A 1 121 ? 2.776 6.397 5.838 1.00 98.00 121 ILE A C 1
ATOM 950 O O . ILE A 1 121 ? 3.135 7.564 5.688 1.00 98.00 121 ILE A O 1
ATOM 954 N N . LYS A 1 122 ? 3.481 5.503 6.535 1.00 98.62 122 LYS A N 1
ATOM 955 C CA . LYS A 1 122 ? 4.787 5.741 7.167 1.00 98.62 122 LYS A CA 1
ATOM 956 C C . LYS A 1 122 ? 5.921 5.005 6.464 1.00 98.62 122 LYS A C 1
ATOM 958 O O . LYS A 1 122 ? 7.073 5.403 6.614 1.00 98.62 122 LYS A O 1
ATOM 963 N N . SER A 1 123 ? 5.617 3.938 5.727 1.00 98.75 123 SER A N 1
ATOM 964 C CA . SER A 1 123 ? 6.607 3.162 4.980 1.00 98.75 123 SER A CA 1
ATOM 965 C C . SER A 1 123 ? 6.129 2.896 3.559 1.00 98.75 123 SER A C 1
ATOM 967 O O . SER A 1 123 ? 5.050 2.331 3.362 1.00 98.75 123 SER A O 1
ATOM 969 N N . LEU A 1 124 ? 6.943 3.292 2.583 1.00 98.50 124 LEU A N 1
ATOM 970 C CA . LEU A 1 124 ? 6.707 3.068 1.163 1.00 98.50 124 LEU A CA 1
ATOM 971 C C . LEU A 1 124 ? 7.912 2.351 0.553 1.00 98.50 124 LEU A C 1
ATOM 973 O O . LEU A 1 124 ? 9.038 2.839 0.608 1.00 98.50 124 LEU A O 1
ATOM 977 N N . SER A 1 125 ? 7.665 1.199 -0.060 1.00 98.00 125 SER A N 1
ATOM 978 C CA . SER A 1 125 ? 8.665 0.424 -0.790 1.00 98.00 125 SER A CA 1
ATOM 979 C C . SER A 1 125 ? 8.211 0.249 -2.236 1.00 98.00 125 SER A C 1
ATOM 981 O O . SER A 1 125 ? 7.167 -0.343 -2.513 1.00 98.00 125 SER A O 1
ATOM 983 N N . LEU A 1 126 ? 8.994 0.798 -3.159 1.00 95.44 126 LEU A N 1
ATOM 984 C CA . LEU A 1 126 ? 8.785 0.712 -4.596 1.00 95.44 126 LEU A CA 1
ATOM 985 C C . LEU A 1 126 ? 9.913 -0.128 -5.185 1.00 95.44 126 LEU A C 1
ATOM 987 O O . LEU A 1 126 ? 11.070 0.283 -5.176 1.00 95.44 126 LEU A O 1
ATOM 991 N N . SER A 1 127 ? 9.578 -1.315 -5.672 1.00 92.50 127 SER A N 1
ATOM 992 C CA . SER A 1 127 ? 10.545 -2.268 -6.217 1.00 92.50 127 SER A CA 1
ATOM 993 C C . SER A 1 127 ? 10.399 -2.411 -7.724 1.00 92.50 127 SER A C 1
ATOM 995 O O . SER A 1 127 ? 9.353 -2.113 -8.298 1.00 92.50 127 SER A O 1
ATOM 997 N N . SER A 1 128 ? 11.436 -2.916 -8.385 1.00 90.06 128 SER A N 1
ATOM 998 C CA . SER A 1 128 ? 11.411 -3.174 -9.829 1.00 90.06 128 SER A CA 1
ATOM 999 C C . SER A 1 128 ? 10.968 -1.963 -10.672 1.00 90.06 128 SER A C 1
ATOM 1001 O O . SER A 1 128 ? 10.182 -2.095 -11.612 1.00 90.06 128 SER A O 1
ATOM 1003 N N . MET A 1 129 ? 11.447 -0.768 -10.323 1.00 90.44 129 MET A N 1
ATOM 1004 C CA . MET A 1 129 ? 11.064 0.485 -10.974 1.00 90.44 129 MET A CA 1
ATOM 1005 C C . MET A 1 129 ? 11.810 0.673 -12.299 1.00 90.44 129 MET A C 1
ATOM 1007 O O . MET A 1 129 ? 13.041 0.679 -12.333 1.00 90.44 129 MET A O 1
ATOM 1011 N N . SER A 1 130 ? 11.075 0.847 -13.400 1.00 89.31 130 SER A N 1
ATOM 1012 C CA . SER A 1 130 ? 11.665 1.156 -14.707 1.00 89.31 130 SER A CA 1
ATOM 1013 C C . SER A 1 130 ? 11.742 2.666 -14.912 1.00 89.31 130 SER A C 1
ATOM 1015 O O . SER A 1 130 ? 10.729 3.312 -15.167 1.00 89.31 130 SER A O 1
ATOM 1017 N N . LEU A 1 131 ? 12.955 3.225 -14.877 1.00 86.81 131 LEU A N 1
ATOM 1018 C CA . LEU A 1 131 ? 13.196 4.651 -15.150 1.00 86.81 131 LEU A CA 1
ATOM 1019 C C . LEU A 1 131 ? 13.004 5.037 -16.630 1.00 86.81 131 LEU A C 1
ATOM 1021 O O . LEU A 1 131 ? 13.133 6.201 -16.990 1.00 86.81 131 LEU A O 1
ATOM 1025 N N . ARG A 1 132 ? 12.709 4.069 -17.505 1.00 89.31 132 ARG A N 1
ATOM 1026 C CA . ARG A 1 132 ? 12.327 4.326 -18.902 1.00 89.31 132 ARG A CA 1
ATOM 1027 C C . ARG A 1 132 ? 10.815 4.507 -19.066 1.00 89.31 132 ARG A C 1
ATOM 1029 O O . ARG A 1 132 ? 10.385 4.991 -20.106 1.00 89.31 132 ARG A O 1
ATOM 1036 N N . ASN A 1 133 ? 10.016 4.103 -18.075 1.00 87.94 133 ASN A N 1
ATOM 1037 C CA . ASN A 1 133 ? 8.563 4.214 -18.123 1.00 87.94 133 ASN A CA 1
ATOM 1038 C C . ASN A 1 133 ? 8.115 5.479 -17.373 1.00 87.94 133 ASN A C 1
ATOM 1040 O O . ASN A 1 133 ? 8.166 5.547 -16.144 1.00 87.94 133 ASN A O 1
ATOM 1044 N N . VAL A 1 134 ? 7.670 6.485 -18.130 1.00 87.75 134 VAL A N 1
ATOM 1045 C CA . VAL A 1 134 ? 7.229 7.778 -17.587 1.00 87.75 134 VAL A CA 1
ATOM 1046 C C . VAL A 1 134 ? 6.006 7.625 -16.678 1.00 87.75 134 VAL A C 1
ATOM 1048 O O . VAL A 1 134 ? 5.942 8.293 -15.653 1.00 87.75 134 VAL A O 1
ATOM 1051 N N . GLU A 1 135 ? 5.070 6.721 -16.979 1.00 85.50 135 GLU A N 1
ATOM 1052 C CA . GLU A 1 135 ? 3.878 6.491 -16.146 1.00 85.50 135 GLU A CA 1
ATOM 1053 C C . GLU A 1 135 ? 4.246 5.909 -14.777 1.00 85.50 135 GLU A C 1
ATOM 1055 O O . GLU A 1 135 ? 3.684 6.302 -13.752 1.00 85.50 135 GLU A O 1
ATOM 1060 N N . VAL A 1 136 ? 5.236 5.013 -14.752 1.00 89.12 136 VAL A N 1
ATOM 1061 C CA . VAL A 1 136 ? 5.801 4.451 -13.518 1.00 89.12 136 VAL A CA 1
ATOM 1062 C C . VAL A 1 136 ? 6.512 5.535 -12.709 1.00 89.12 136 VAL A C 1
ATOM 1064 O O . VAL A 1 136 ? 6.330 5.604 -11.495 1.00 89.12 136 VAL A O 1
ATOM 1067 N N . ILE A 1 137 ? 7.284 6.409 -13.362 1.00 92.62 137 ILE A N 1
ATOM 1068 C CA . ILE A 1 137 ? 7.957 7.533 -12.696 1.00 92.62 137 ILE A CA 1
ATOM 1069 C C . ILE A 1 137 ? 6.933 8.509 -12.107 1.00 92.62 137 ILE A C 1
ATOM 1071 O O . ILE A 1 137 ? 7.023 8.845 -10.927 1.00 92.62 137 ILE A O 1
ATOM 1075 N N . LEU A 1 138 ? 5.943 8.940 -12.892 1.00 92.50 138 LEU A N 1
ATOM 1076 C CA . LEU A 1 138 ? 4.906 9.869 -12.439 1.00 92.50 138 LEU A CA 1
ATOM 1077 C C . LEU A 1 138 ? 4.081 9.274 -11.297 1.00 92.50 138 LEU A C 1
ATOM 1079 O O . LEU A 1 138 ? 3.829 9.956 -10.306 1.00 92.50 138 LEU A O 1
ATOM 1083 N N . GLY A 1 139 ? 3.722 7.992 -11.389 1.00 93.38 139 GLY A N 1
ATOM 1084 C CA . GLY A 1 139 ? 3.058 7.278 -10.304 1.00 93.38 139 GLY A CA 1
ATOM 1085 C C . GLY A 1 139 ? 3.898 7.212 -9.031 1.00 93.38 139 GLY A C 1
ATOM 1086 O O . GLY A 1 139 ? 3.365 7.355 -7.932 1.00 93.38 139 GLY A O 1
ATOM 1087 N N . ALA A 1 140 ? 5.212 7.031 -9.164 1.00 95.56 140 ALA A N 1
ATOM 1088 C CA . ALA A 1 140 ? 6.117 6.947 -8.024 1.00 95.56 140 ALA A CA 1
ATOM 1089 C C . ALA A 1 140 ? 6.239 8.296 -7.327 1.00 95.56 140 ALA A C 1
ATOM 1091 O O . ALA A 1 140 ? 6.055 8.376 -6.113 1.00 95.56 140 ALA A O 1
ATOM 1092 N N . VAL A 1 141 ? 6.486 9.353 -8.108 1.00 96.25 141 VAL A N 1
ATOM 1093 C CA . VAL A 1 141 ? 6.524 10.733 -7.618 1.00 96.25 141 VAL A CA 1
ATOM 1094 C C . VAL A 1 141 ? 5.217 11.056 -6.909 1.00 96.25 141 VAL A C 1
ATOM 1096 O O . VAL A 1 141 ? 5.253 11.469 -5.756 1.00 96.25 141 VAL A O 1
ATOM 1099 N N . TYR A 1 142 ? 4.080 10.766 -7.545 1.00 96.38 142 TYR A N 1
ATOM 1100 C CA . TYR A 1 142 ? 2.762 10.988 -6.967 1.00 96.38 142 TYR A CA 1
ATOM 1101 C C . TYR A 1 142 ? 2.591 10.310 -5.604 1.00 96.38 142 TYR A C 1
ATOM 1103 O O . TYR A 1 142 ? 2.156 10.955 -4.651 1.00 96.38 142 TYR A O 1
ATOM 1111 N N . LEU A 1 143 ? 2.937 9.023 -5.480 1.00 96.12 143 LEU A N 1
ATOM 1112 C CA . LEU A 1 143 ? 2.823 8.307 -4.208 1.00 96.12 143 LEU A CA 1
ATOM 1113 C C . LEU A 1 143 ? 3.727 8.908 -3.135 1.00 96.12 143 LEU A C 1
ATOM 1115 O O . LEU A 1 143 ? 3.269 9.116 -2.014 1.00 96.12 143 LEU A O 1
ATOM 1119 N N . ILE A 1 144 ? 4.979 9.216 -3.478 1.00 97.44 144 ILE A N 1
ATOM 1120 C CA . ILE A 1 144 ? 5.948 9.802 -2.546 1.00 97.44 144 ILE A CA 1
ATOM 1121 C C . ILE A 1 144 ? 5.436 11.153 -2.034 1.00 97.44 144 ILE A C 1
ATOM 1123 O O . ILE A 1 144 ? 5.383 11.370 -0.825 1.00 97.44 144 ILE A O 1
ATOM 1127 N N . THR A 1 145 ? 4.993 12.039 -2.929 1.00 96.75 145 THR A N 1
ATOM 1128 C CA . THR A 1 145 ? 4.519 13.383 -2.560 1.00 96.75 145 THR A CA 1
ATOM 1129 C C . THR A 1 145 ? 3.161 13.370 -1.859 1.00 96.75 145 THR A C 1
ATOM 1131 O O . THR A 1 145 ? 2.825 14.317 -1.155 1.00 96.75 145 THR A O 1
ATOM 1134 N N . SER A 1 146 ? 2.382 12.300 -2.018 1.00 96.62 146 SER A N 1
ATOM 1135 C CA . SER A 1 146 ? 1.062 12.134 -1.396 1.00 96.62 146 SER A CA 1
ATOM 1136 C C . SER A 1 146 ? 1.102 11.575 0.031 1.00 96.62 146 SER A C 1
ATOM 1138 O O . SER A 1 146 ? 0.054 11.474 0.670 1.00 96.62 146 SER A O 1
ATOM 1140 N N . CYS A 1 147 ? 2.280 11.200 0.541 1.00 97.56 147 CYS A N 1
ATOM 1141 C CA . CYS A 1 147 ? 2.456 10.598 1.865 1.00 97.56 147 CYS A CA 1
ATOM 1142 C C . CYS A 1 147 ? 3.144 11.579 2.843 1.00 97.56 147 CYS A C 1
ATOM 1144 O O . CYS A 1 147 ? 4.333 11.435 3.123 1.00 97.56 147 CYS A O 1
ATOM 1146 N N . PRO A 1 148 ? 2.436 12.566 3.426 1.00 97.12 148 PRO A N 1
ATOM 1147 C CA . PRO A 1 148 ? 3.035 13.585 4.300 1.00 97.12 148 PRO A CA 1
ATOM 1148 C C . PRO A 1 148 ? 3.634 13.038 5.608 1.00 97.12 148 PRO A C 1
ATOM 1150 O O . PRO A 1 1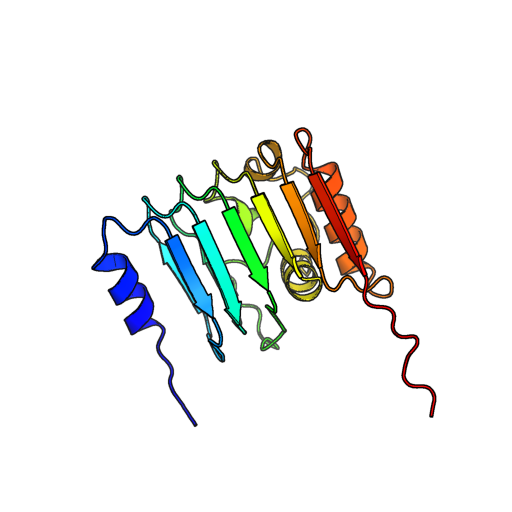48 ? 4.419 13.724 6.254 1.00 97.12 148 PRO A O 1
ATOM 1153 N N . LYS A 1 149 ? 3.260 11.820 6.026 1.00 98.06 149 LYS A N 1
ATOM 1154 C CA . LYS A 1 149 ? 3.783 11.149 7.231 1.00 98.06 149 LYS A CA 1
ATOM 1155 C C . LYS A 1 149 ? 4.856 10.101 6.914 1.00 98.06 149 LYS A C 1
ATOM 1157 O O . LYS A 1 149 ? 5.178 9.294 7.788 1.00 98.06 149 LYS A O 1
ATOM 1162 N N . LEU A 1 150 ? 5.375 10.078 5.684 1.00 98.50 150 LEU A N 1
ATOM 1163 C CA . LEU A 1 150 ? 6.350 9.087 5.247 1.00 98.50 150 LEU A CA 1
ATOM 1164 C C . LEU A 1 150 ? 7.639 9.199 6.073 1.00 98.50 150 LEU A C 1
ATOM 1166 O O . LEU A 1 150 ? 8.233 10.266 6.177 1.00 98.50 150 LEU A O 1
ATOM 1170 N N . GLN A 1 151 ? 8.059 8.084 6.668 1.00 98.50 151 GLN A N 1
ATOM 1171 C CA . GLN A 1 151 ? 9.268 7.984 7.495 1.00 98.50 151 GLN A CA 1
ATOM 1172 C C . GLN A 1 151 ? 10.322 7.092 6.842 1.00 98.50 151 GLN A C 1
ATOM 1174 O O . GLN A 1 151 ? 11.512 7.346 6.977 1.00 98.50 151 GLN A O 1
ATOM 1179 N N . ASN A 1 152 ? 9.882 6.053 6.129 1.00 98.62 152 ASN A N 1
ATOM 1180 C CA . ASN A 1 152 ? 10.750 5.089 5.471 1.00 98.62 152 ASN A CA 1
ATOM 1181 C C . ASN A 1 152 ? 10.400 5.028 3.987 1.00 98.62 152 ASN A C 1
ATOM 1183 O O . ASN A 1 152 ? 9.247 4.780 3.626 1.00 98.62 152 ASN A O 1
ATOM 1187 N N . LEU A 1 153 ? 11.401 5.233 3.136 1.00 98.50 153 LEU A N 1
ATOM 1188 C CA . LEU A 1 153 ? 11.272 5.136 1.690 1.00 98.50 153 LEU A CA 1
ATOM 1189 C C . LEU A 1 153 ? 12.351 4.201 1.152 1.00 98.50 153 LEU A C 1
ATOM 1191 O O . LEU A 1 153 ? 13.537 4.391 1.414 1.00 98.50 153 LEU A O 1
ATOM 1195 N N . THR A 1 154 ? 11.938 3.221 0.358 1.00 98.25 154 THR A N 1
ATOM 1196 C CA . THR A 1 154 ? 12.839 2.379 -0.429 1.00 98.25 154 THR A CA 1
ATOM 1197 C C . THR A 1 154 ? 12.423 2.451 -1.888 1.00 98.25 154 THR A C 1
ATOM 1199 O O . THR A 1 154 ? 11.256 2.224 -2.207 1.00 98.25 154 THR A O 1
ATOM 1202 N N . VAL A 1 155 ? 13.374 2.757 -2.769 1.00 96.25 155 VAL A N 1
ATOM 1203 C CA . VAL A 1 155 ? 13.175 2.750 -4.220 1.00 96.25 155 VAL A CA 1
ATOM 1204 C C . VAL A 1 155 ? 14.262 1.889 -4.845 1.00 96.25 155 VAL A C 1
ATOM 1206 O O . VAL A 1 155 ? 15.442 2.218 -4.767 1.00 96.25 155 VAL A O 1
ATOM 1209 N N . GLU A 1 156 ? 13.855 0.789 -5.465 1.00 94.44 156 GLU A N 1
ATOM 1210 C CA . GLU A 1 156 ? 14.739 -0.131 -6.173 1.00 94.44 156 GLU A CA 1
ATOM 1211 C C . GLU A 1 156 ? 14.403 -0.108 -7.663 1.00 94.44 156 GLU A C 1
ATOM 1213 O O . GLU A 1 156 ? 13.304 -0.484 -8.088 1.00 94.44 156 GLU A O 1
ATOM 1218 N N . CYS A 1 157 ? 15.363 0.340 -8.466 1.00 90.62 157 CYS A N 1
ATOM 1219 C CA . CYS A 1 157 ? 15.226 0.448 -9.913 1.00 90.62 157 CYS A CA 1
ATOM 1220 C C . CYS A 1 157 ? 15.808 -0.778 -10.618 1.00 90.62 157 CYS A C 1
ATOM 1222 O O . CYS A 1 157 ? 16.819 -1.330 -10.187 1.00 90.62 157 CYS A O 1
ATOM 1224 N N . VAL A 1 158 ? 15.212 -1.166 -11.745 1.00 85.00 158 VAL A N 1
ATOM 1225 C CA . VAL A 1 158 ? 15.787 -2.191 -12.625 1.00 85.00 158 VAL A CA 1
ATOM 1226 C C . VAL A 1 158 ? 16.708 -1.506 -13.631 1.00 85.00 158 VAL A C 1
ATOM 1228 O O . VAL A 1 158 ? 16.261 -0.668 -14.417 1.00 85.00 158 VAL A O 1
ATOM 1231 N N . SER A 1 159 ? 17.994 -1.852 -13.626 1.00 69.75 159 SER A N 1
ATOM 1232 C CA . SER A 1 159 ? 18.938 -1.422 -14.657 1.00 69.75 159 SER A CA 1
ATOM 1233 C C . SER A 1 159 ? 18.845 -2.363 -15.862 1.00 69.75 159 SER A C 1
ATOM 1235 O O . SER A 1 159 ? 19.142 -3.548 -15.776 1.00 69.75 159 SER A O 1
ATOM 1237 N N . THR A 1 160 ? 18.454 -1.850 -17.030 1.00 59.84 160 THR A N 1
ATOM 1238 C CA . THR A 1 160 ? 18.436 -2.638 -18.280 1.00 59.84 160 THR A CA 1
ATOM 1239 C C . THR A 1 160 ? 19.812 -2.686 -18.967 1.00 59.84 160 THR A C 1
ATOM 1241 O O . THR A 1 160 ? 19.871 -2.715 -20.191 1.00 59.84 160 THR A O 1
ATOM 1244 N N . LEU A 1 161 ? 20.925 -2.626 -18.223 1.00 50.88 161 LEU A N 1
A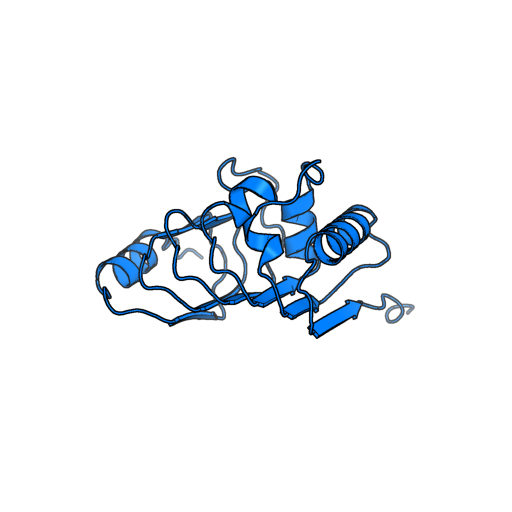TOM 1245 C CA . LEU A 1 161 ? 22.290 -2.603 -18.788 1.00 50.88 161 LEU A CA 1
ATOM 1246 C C . LEU A 1 161 ? 22.973 -3.980 -18.843 1.00 50.88 161 LEU A C 1
ATOM 1248 O O . LEU A 1 161 ? 24.190 -4.054 -18.950 1.00 50.88 161 LEU A O 1
ATOM 1252 N N . LEU A 1 162 ? 22.224 -5.078 -18.800 1.00 46.91 162 LEU A N 1
ATOM 1253 C CA . LEU A 1 162 ? 22.795 -6.418 -18.938 1.00 46.91 162 LEU A CA 1
ATOM 1254 C C . LEU A 1 162 ? 21.965 -7.226 -19.926 1.00 46.91 162 LEU A C 1
ATOM 1256 O O . LEU A 1 162 ? 21.162 -8.014 -19.472 1.00 46.91 162 LEU A O 1
ATOM 1260 N N . PHE A 1 163 ? 22.103 -6.954 -21.229 1.00 44.31 163 PHE A N 1
ATOM 1261 C CA . PHE A 1 163 ? 22.040 -7.912 -22.353 1.00 44.31 163 PHE A CA 1
ATOM 1262 C C . PHE A 1 163 ? 22.399 -7.153 -23.643 1.00 44.31 163 PHE A C 1
ATOM 1264 O O . PHE A 1 163 ? 21.551 -6.883 -24.489 1.00 44.31 163 PHE A O 1
ATOM 1271 N N . SER A 1 164 ? 23.662 -6.752 -23.777 1.00 40.50 164 SER A N 1
ATOM 1272 C CA . SER A 1 164 ? 24.273 -6.524 -25.089 1.00 40.50 164 SER A CA 1
ATOM 1273 C C . SER A 1 164 ? 25.184 -7.721 -25.354 1.00 40.50 164 SER A C 1
ATOM 1275 O O . SER A 1 164 ? 26.295 -7.766 -24.823 1.00 40.50 164 SER A O 1
ATOM 1277 N N . HIS A 1 165 ? 24.658 -8.716 -26.072 1.00 40.72 165 HIS A N 1
ATOM 1278 C CA . HIS A 1 165 ? 25.453 -9.739 -26.751 1.00 40.72 165 HIS A CA 1
ATOM 1279 C C . HIS A 1 165 ? 25.665 -9.302 -28.195 1.00 40.72 165 HIS A C 1
ATOM 1281 O O . HIS A 1 165 ? 24.677 -8.817 -28.792 1.00 40.72 165 HIS A O 1
#

Foldseek 3Di:
DDDADQPVVVVVQVVCLQAQEDAAAPDEDAAEAEAEHQNHQEYYDHYEYCYYAYDAHQNHAEYAEHDPADPDPDDDPQQQADQRRQQRHLNYAEYAYELRVLCRRCVVHHDPAAHNSLQRYQYYHYEAQEPVDVSSVRSVVNSVVSRPNHNYYHHYYDDPPPDDD

Sequence (165 aa):
MSLFVPPIYSNLISKSPLLERLRLRGCTNFDTLEIDDVNLKYFELHGKSKSISFKNTPMLKKVTLYSVGPLLTDPSPVCSNLTKFFYYMPSLLELSQGGSTLEYLTKRGVPESPPTALSNIKSLSLSSMSLRNVEVILGAVYLITSCPKLQNLTVECVSTLLFSH

Organism: Capsicum annuum (NCBI:txid4072)

Secondary structure (DSSP, 8-state):
-----HHHHHHHHHT-TT--EEEEEEEEEEEEEEEE-SS--EEEEEEEEEEEEEEE-TT--EEEEE------SS--SSS-SHHHHHHT-TT--EEEEEHHHHHHHHTT---SSPPGGGGG--EEEEEEE-TT-HHHHHHHHHHHHT-TT--EEEEEEPP--S---

Radius of gyration: 15.83 Å; chains: 1; bounding box: 41×42×40 Å

pLDDT: mean 81.15, std 17.38, range [29.83, 98.75]